Protein AF-T1B387-F1 (afdb_monomer_lite)

pLDDT: mean 88.74, std 12.82, range [48.44, 98.62]

Radius of gyration: 16.37 Å; chains: 1; bounding box: 46×34×40 Å

Structure (mmCIF, N/CA/C/O backbone):
data_AF-T1B387-F1
#
_entry.id   AF-T1B387-F1
#
loop_
_atom_site.group_PDB
_atom_site.id
_atom_site.type_symbol
_atom_site.label_atom_id
_atom_site.label_alt_id
_atom_site.label_comp_id
_atom_site.label_asym_id
_atom_site.label_entity_id
_atom_site.label_seq_id
_atom_site.pdbx_PDB_ins_code
_atom_site.Cartn_x
_atom_site.Cartn_y
_atom_site.Cartn_z
_atom_site.occupancy
_atom_site.B_iso_or_equiv
_atom_site.auth_seq_id
_atom_site.auth_comp_id
_atom_site.auth_asym_id
_atom_site.auth_atom_id
_atom_site.pdbx_PDB_model_num
ATOM 1 N N . GLY A 1 1 ? 28.664 -11.558 12.444 1.00 48.44 1 GLY A N 1
ATOM 2 C CA . GLY A 1 1 ? 28.528 -10.135 12.098 1.00 48.44 1 GLY A CA 1
ATOM 3 C C . GLY A 1 1 ? 29.118 -9.835 10.739 1.00 48.44 1 GLY A C 1
ATOM 4 O O . GLY A 1 1 ? 30.267 -9.458 10.699 1.00 48.44 1 GLY A O 1
ATOM 5 N N . ARG A 1 2 ? 28.360 -10.024 9.650 1.00 52.38 2 ARG A N 1
ATOM 6 C CA . ARG A 1 2 ? 28.729 -9.566 8.289 1.00 52.38 2 ARG A CA 1
ATOM 7 C C . ARG A 1 2 ? 27.511 -9.196 7.416 1.00 52.38 2 ARG A C 1
ATOM 9 O O . ARG A 1 2 ? 27.651 -9.011 6.221 1.00 52.38 2 ARG A O 1
ATOM 16 N N . VAL A 1 3 ? 26.309 -9.104 7.998 1.00 49.53 3 VAL A N 1
ATOM 17 C CA . VAL A 1 3 ? 25.078 -8.709 7.273 1.00 49.53 3 VAL A CA 1
ATOM 18 C C . VAL A 1 3 ? 24.776 -7.228 7.515 1.00 49.53 3 VAL A C 1
ATOM 20 O O . VAL A 1 3 ? 24.551 -6.489 6.568 1.00 49.53 3 VAL A O 1
ATOM 23 N N . HIS A 1 4 ? 24.911 -6.783 8.768 1.00 50.06 4 HIS A N 1
ATOM 24 C CA . HIS A 1 4 ? 24.872 -5.373 9.178 1.00 50.06 4 HIS A CA 1
ATOM 25 C C . HIS A 1 4 ? 25.841 -4.494 8.369 1.00 50.06 4 HIS A C 1
ATOM 27 O O . HIS A 1 4 ? 25.457 -3.443 7.878 1.00 50.06 4 HIS A O 1
ATOM 33 N N . GLU A 1 5 ? 27.096 -4.925 8.202 1.00 50.75 5 GLU A N 1
ATOM 34 C CA . GLU A 1 5 ? 28.117 -4.117 7.514 1.00 50.75 5 GLU A CA 1
ATOM 35 C C . GLU A 1 5 ? 27.870 -4.046 6.003 1.00 50.75 5 GLU A C 1
ATOM 37 O O . GLU A 1 5 ? 28.135 -3.021 5.386 1.00 50.75 5 GLU A O 1
ATOM 42 N N . VAL A 1 6 ? 27.299 -5.100 5.411 1.00 53.53 6 VAL A N 1
ATOM 43 C CA . VAL A 1 6 ? 26.891 -5.111 3.998 1.00 53.53 6 VAL A CA 1
ATOM 44 C C . VAL A 1 6 ? 25.668 -4.218 3.787 1.00 53.53 6 VAL A C 1
ATOM 46 O O . VAL A 1 6 ? 25.628 -3.473 2.811 1.00 53.53 6 VAL A O 1
ATOM 49 N N . ALA A 1 7 ? 24.712 -4.227 4.720 1.00 56.16 7 ALA A N 1
ATOM 50 C CA . ALA A 1 7 ? 23.563 -3.326 4.705 1.00 56.16 7 ALA A CA 1
ATOM 51 C C . ALA A 1 7 ? 23.998 -1.855 4.839 1.00 56.16 7 ALA A C 1
ATOM 53 O O . ALA A 1 7 ? 23.649 -1.053 3.976 1.00 56.16 7 ALA A O 1
ATOM 54 N N . GLN A 1 8 ? 24.859 -1.521 5.811 1.00 56.25 8 GLN A N 1
ATOM 55 C CA . GLN A 1 8 ? 25.437 -0.175 5.956 1.00 56.25 8 GLN A CA 1
ATOM 56 C C . GLN A 1 8 ? 26.284 0.246 4.744 1.00 56.25 8 GLN A C 1
ATOM 58 O O . GLN A 1 8 ? 26.296 1.421 4.374 1.00 56.25 8 GLN A O 1
ATOM 63 N N . TYR A 1 9 ? 26.992 -0.683 4.093 1.00 50.59 9 TYR A N 1
ATOM 64 C CA . TYR A 1 9 ? 27.777 -0.394 2.889 1.00 50.59 9 TYR A CA 1
ATOM 65 C C . TYR A 1 9 ? 26.885 -0.087 1.673 1.00 50.59 9 TYR A C 1
ATOM 67 O O . TYR A 1 9 ? 27.134 0.883 0.960 1.00 50.59 9 TYR A O 1
ATOM 75 N N . ILE A 1 10 ? 25.808 -0.853 1.469 1.00 53.72 10 ILE A N 1
ATOM 76 C CA . ILE A 1 10 ? 24.811 -0.612 0.410 1.00 53.72 10 ILE A CA 1
ATOM 77 C C . ILE A 1 10 ? 24.031 0.689 0.669 1.00 53.72 10 ILE A C 1
ATOM 79 O O . ILE A 1 10 ? 23.738 1.432 -0.269 1.00 53.72 10 ILE A O 1
ATOM 83 N N . GLU A 1 11 ? 23.735 0.988 1.934 1.00 54.12 11 GLU A N 1
ATOM 84 C CA . GLU A 1 11 ? 23.017 2.192 2.360 1.00 54.12 11 GLU A CA 1
ATOM 85 C C . GLU A 1 11 ? 23.886 3.460 2.249 1.00 54.12 11 GLU A C 1
ATOM 87 O O . GLU A 1 11 ? 23.405 4.505 1.812 1.00 54.12 11 GLU A O 1
ATOM 92 N N . SER A 1 12 ? 25.192 3.360 2.530 1.00 53.25 12 SER A N 1
ATOM 93 C CA . SER A 1 12 ? 26.163 4.454 2.339 1.00 53.25 12 SER A CA 1
ATOM 94 C C . SER A 1 12 ? 26.551 4.693 0.871 1.00 53.25 12 SER A C 1
ATOM 96 O O . SER A 1 12 ? 26.924 5.813 0.516 1.00 53.25 12 SER A O 1
ATOM 98 N N . HIS A 1 13 ? 26.409 3.694 -0.010 1.00 49.91 13 HIS A N 1
ATOM 99 C CA . HIS A 1 13 ? 26.783 3.779 -1.427 1.00 49.91 13 HIS A CA 1
ATOM 100 C C . HIS A 1 13 ? 25.572 3.645 -2.362 1.00 49.91 13 HIS A C 1
ATOM 102 O O . HIS A 1 13 ? 25.419 2.634 -3.030 1.00 49.91 13 HIS A O 1
ATOM 108 N N . LYS A 1 14 ? 24.726 4.684 -2.449 1.00 54.72 14 LYS A N 1
ATOM 109 C CA . LYS A 1 14 ? 23.904 5.073 -3.630 1.00 54.72 14 LYS A CA 1
ATOM 110 C C . LYS A 1 14 ? 23.426 3.962 -4.596 1.00 54.72 14 LYS A C 1
ATOM 112 O O . LYS A 1 14 ? 23.424 4.159 -5.815 1.00 54.72 14 LYS A O 1
ATOM 117 N N . HIS A 1 15 ? 22.948 2.822 -4.117 1.00 73.88 15 HIS A N 1
ATOM 118 C CA . HIS A 1 15 ? 22.529 1.741 -5.009 1.00 73.88 15 HIS A CA 1
ATOM 119 C C . HIS A 1 15 ? 21.108 1.265 -4.712 1.00 73.88 15 HIS A C 1
ATOM 121 O O . HIS A 1 15 ? 20.807 0.081 -4.826 1.00 73.88 15 HIS A O 1
ATOM 127 N N . ARG A 1 16 ? 20.192 2.212 -4.448 1.00 81.81 16 ARG A N 1
ATOM 128 C CA . ARG A 1 16 ? 18.733 1.983 -4.475 1.00 81.81 16 ARG A CA 1
ATOM 129 C C . ARG A 1 16 ? 18.311 1.168 -5.702 1.00 81.81 16 ARG A C 1
ATOM 131 O O . ARG A 1 16 ? 17.573 0.206 -5.565 1.00 81.81 16 ARG A O 1
ATOM 138 N N . LYS A 1 17 ? 18.889 1.474 -6.869 1.00 84.06 17 LYS A N 1
ATOM 139 C CA . LYS A 1 17 ? 18.693 0.707 -8.110 1.00 84.06 17 LYS A CA 1
ATOM 140 C C . LYS A 1 17 ? 19.099 -0.768 -7.990 1.00 84.06 17 LYS A C 1
ATOM 142 O O . LYS A 1 17 ? 18.436 -1.629 -8.552 1.00 84.06 17 LYS A O 1
ATOM 147 N N . THR A 1 18 ? 20.183 -1.074 -7.277 1.00 87.88 18 THR A N 1
ATOM 148 C CA . THR A 1 18 ? 20.616 -2.459 -7.030 1.00 87.88 18 THR A CA 1
ATOM 149 C C . THR A 1 18 ? 19.651 -3.168 -6.090 1.00 87.88 18 THR A C 1
ATOM 151 O O . THR A 1 18 ? 19.290 -4.308 -6.355 1.00 87.88 18 THR A O 1
ATOM 154 N N . LEU A 1 19 ? 19.191 -2.496 -5.032 1.00 87.88 19 LEU A N 1
ATOM 155 C CA . LEU A 1 1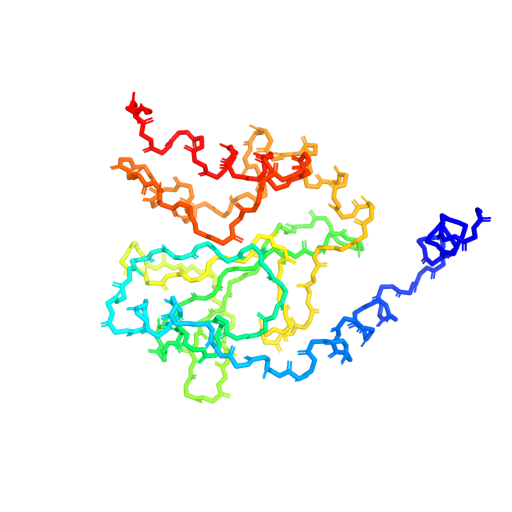9 ? 18.199 -3.049 -4.110 1.00 87.88 19 LEU A CA 1
ATOM 156 C C . LEU A 1 19 ? 16.868 -3.333 -4.817 1.00 87.88 19 LEU A C 1
ATOM 158 O O . LEU A 1 19 ? 16.335 -4.429 -4.698 1.00 87.88 19 LEU A O 1
ATOM 162 N N . GLU A 1 20 ? 16.378 -2.383 -5.613 1.00 89.25 20 GLU A N 1
ATOM 163 C CA . GLU A 1 20 ? 15.191 -2.553 -6.459 1.00 89.25 20 GLU A CA 1
ATOM 164 C C . GLU A 1 20 ? 15.358 -3.736 -7.417 1.00 89.25 20 GLU A C 1
ATOM 166 O O . GLU A 1 20 ? 14.472 -4.583 -7.488 1.00 89.25 20 GLU A O 1
ATOM 171 N N . LYS A 1 21 ? 16.517 -3.865 -8.075 1.00 91.19 21 LYS A N 1
ATOM 172 C CA . LYS A 1 21 ? 16.809 -4.995 -8.967 1.00 91.19 21 LYS A CA 1
ATOM 173 C C . LYS A 1 21 ? 16.815 -6.341 -8.234 1.00 91.19 21 LYS A C 1
ATOM 175 O O . LYS A 1 21 ? 16.261 -7.310 -8.743 1.00 91.19 21 LYS A O 1
ATOM 180 N N . ILE A 1 22 ? 17.411 -6.413 -7.042 1.00 92.06 22 ILE A N 1
ATOM 181 C CA . ILE A 1 22 ? 17.398 -7.633 -6.217 1.00 92.06 22 ILE A CA 1
ATOM 182 C C . ILE A 1 22 ? 15.960 -7.995 -5.833 1.00 92.06 22 ILE A C 1
ATOM 184 O O . ILE A 1 22 ? 15.573 -9.158 -5.918 1.00 92.06 22 ILE A O 1
ATOM 188 N N . MET A 1 23 ? 15.151 -7.007 -5.445 1.00 92.94 23 MET A N 1
ATOM 189 C CA . MET A 1 23 ? 13.744 -7.220 -5.102 1.00 92.94 23 MET A CA 1
ATOM 190 C C . MET A 1 23 ? 12.933 -7.694 -6.311 1.00 92.94 23 MET A C 1
ATOM 192 O O . MET A 1 23 ? 12.144 -8.628 -6.185 1.00 92.94 23 MET A O 1
ATOM 196 N N . GLU A 1 24 ? 13.160 -7.111 -7.488 1.00 92.06 24 GLU A N 1
ATOM 197 C CA . GLU A 1 24 ? 12.567 -7.586 -8.738 1.00 92.06 24 GLU A CA 1
ATOM 198 C C . GLU A 1 24 ? 12.955 -9.028 -9.036 1.00 92.06 24 GLU A C 1
ATOM 200 O O . GLU A 1 24 ? 12.095 -9.815 -9.404 1.00 92.06 24 GLU A O 1
ATOM 205 N N . GLU A 1 25 ? 14.226 -9.399 -8.882 1.00 92.25 25 GLU A N 1
ATOM 206 C CA . GLU A 1 25 ? 14.692 -10.768 -9.114 1.00 92.25 25 GLU A CA 1
ATOM 207 C C . GLU A 1 25 ? 14.069 -11.760 -8.125 1.00 92.25 25 GLU A C 1
ATOM 209 O O . GLU A 1 25 ? 13.584 -12.811 -8.546 1.00 92.25 25 GLU A O 1
ATOM 214 N N . LEU A 1 26 ? 14.015 -11.406 -6.838 1.00 91.12 26 LEU A N 1
ATOM 215 C CA . LEU A 1 26 ? 13.471 -12.251 -5.774 1.00 91.12 26 LEU A CA 1
ATOM 216 C C . LEU A 1 26 ? 11.971 -12.522 -5.947 1.00 91.12 26 LEU A C 1
ATOM 218 O O . LEU A 1 26 ? 11.506 -13.632 -5.696 1.00 91.12 26 LEU A O 1
ATOM 222 N N . PHE A 1 27 ? 11.216 -11.516 -6.384 1.00 89.25 27 PHE A N 1
ATOM 223 C CA . PHE A 1 27 ? 9.760 -11.584 -6.520 1.00 89.25 27 PHE A CA 1
ATOM 224 C C . PHE A 1 27 ? 9.286 -11.661 -7.979 1.00 89.25 27 PHE A C 1
ATOM 226 O O . PHE A 1 27 ? 8.085 -11.550 -8.242 1.00 89.25 27 PHE A O 1
ATOM 233 N N . ARG A 1 28 ? 10.205 -11.883 -8.931 1.00 86.50 28 ARG A N 1
ATOM 234 C CA . ARG A 1 28 ? 9.881 -12.169 -10.337 1.00 86.50 28 ARG A CA 1
ATOM 235 C C . ARG A 1 28 ? 8.987 -13.403 -10.468 1.00 86.50 28 ARG A C 1
ATOM 237 O O . ARG A 1 28 ? 8.032 -13.326 -11.241 1.00 86.50 28 ARG A O 1
ATOM 244 N N . PRO A 1 29 ? 9.245 -14.526 -9.766 1.00 84.12 29 PRO A N 1
ATOM 245 C CA . PRO A 1 29 ? 8.302 -15.630 -9.749 1.00 84.12 29 PRO A CA 1
ATOM 246 C C . PRO A 1 29 ? 7.033 -15.185 -9.024 1.00 84.12 29 PRO A C 1
ATOM 248 O O . PRO A 1 29 ? 7.050 -14.871 -7.831 1.00 84.12 29 PRO A O 1
ATOM 251 N N . VAL A 1 30 ? 5.914 -15.166 -9.743 1.00 73.88 30 VAL A N 1
ATOM 252 C CA . VAL A 1 30 ? 4.613 -14.949 -9.117 1.00 73.88 30 VAL A CA 1
ATOM 253 C C . VAL A 1 30 ? 4.268 -16.232 -8.373 1.00 73.88 30 VAL A C 1
ATOM 255 O O . VAL A 1 30 ? 3.980 -17.259 -8.983 1.00 73.88 30 VAL A O 1
ATOM 258 N N . ALA A 1 31 ? 4.354 -16.187 -7.043 1.00 76.25 31 ALA A N 1
ATOM 259 C CA . ALA A 1 31 ? 3.888 -17.282 -6.205 1.00 76.25 31 ALA A CA 1
ATOM 260 C C . ALA A 1 31 ? 2.409 -17.561 -6.502 1.00 76.25 31 ALA A C 1
ATOM 262 O O . ALA A 1 31 ? 1.631 -16.619 -6.689 1.00 76.25 31 ALA A O 1
ATOM 263 N N . SER A 1 32 ? 2.024 -18.840 -6.514 1.00 78.69 32 SER A N 1
ATOM 264 C CA . SER A 1 32 ? 0.623 -19.230 -6.671 1.00 78.69 32 SER A CA 1
ATOM 265 C C . SER A 1 32 ? -0.245 -18.458 -5.672 1.00 78.69 32 SER A C 1
ATOM 267 O O . SER A 1 32 ? 0.098 -18.424 -4.483 1.00 78.69 32 SER A O 1
ATOM 269 N N . PRO A 1 33 ? -1.343 -17.819 -6.119 1.00 81.00 33 PRO A N 1
ATOM 270 C CA . PRO A 1 33 ? -2.226 -17.104 -5.215 1.00 81.00 33 PRO A CA 1
ATOM 271 C C . PRO A 1 33 ? -2.689 -18.018 -4.077 1.00 81.00 33 PRO A C 1
ATOM 273 O O . PRO A 1 33 ? -3.136 -19.139 -4.306 1.00 81.00 33 PRO A O 1
ATOM 276 N N . ALA A 1 34 ? -2.568 -17.544 -2.837 1.00 87.19 34 ALA A N 1
ATOM 277 C CA . ALA A 1 34 ? -3.176 -18.217 -1.697 1.00 87.19 34 ALA A CA 1
ATOM 278 C C . ALA A 1 34 ? -4.710 -18.295 -1.865 1.00 87.19 34 ALA A C 1
ATOM 280 O O . ALA A 1 34 ? -5.287 -17.361 -2.429 1.00 87.19 34 ALA A O 1
ATOM 281 N N . PRO A 1 35 ? -5.393 -19.306 -1.289 1.00 91.44 35 PRO A N 1
ATOM 282 C CA . PRO A 1 35 ? -6.855 -19.435 -1.364 1.00 91.44 35 PRO A CA 1
ATOM 283 C C . PRO A 1 35 ? -7.627 -18.183 -0.921 1.00 91.44 35 PRO A C 1
ATOM 285 O O . PRO A 1 35 ? -8.710 -17.894 -1.420 1.00 91.44 35 PRO A O 1
ATOM 288 N N . LEU A 1 36 ? -7.052 -17.392 -0.008 1.00 92.06 36 LEU A N 1
ATOM 289 C CA . LEU A 1 36 ? -7.626 -16.113 0.405 1.00 92.06 36 LEU A CA 1
ATOM 290 C C . LEU A 1 36 ? -7.707 -15.100 -0.749 1.00 92.06 36 LEU A C 1
ATOM 292 O O . LEU A 1 36 ? -8.669 -14.341 -0.821 1.00 92.06 36 LEU A O 1
ATOM 296 N N . HIS A 1 37 ? -6.729 -15.080 -1.659 1.00 93.50 37 HIS A N 1
ATOM 297 C CA . HIS A 1 37 ? -6.792 -14.214 -2.835 1.00 93.50 37 HIS A CA 1
ATOM 298 C C . HIS A 1 37 ? -7.925 -14.627 -3.772 1.00 93.50 37 HIS A C 1
ATOM 300 O O . HIS A 1 37 ? -8.590 -13.757 -4.326 1.00 93.50 37 HIS A O 1
ATOM 306 N N . ASP A 1 38 ? -8.168 -15.929 -3.933 1.00 93.19 38 ASP A N 1
ATOM 307 C CA . ASP A 1 38 ? -9.285 -16.419 -4.741 1.00 93.19 38 ASP A CA 1
ATOM 308 C C . ASP A 1 38 ? -10.626 -16.022 -4.126 1.00 93.19 38 ASP A C 1
ATOM 310 O O . ASP A 1 38 ? -11.469 -15.453 -4.819 1.00 93.19 38 ASP A O 1
ATOM 314 N N . LEU A 1 39 ? -10.772 -16.205 -2.810 1.00 94.62 39 LEU A N 1
ATOM 315 C CA . LEU A 1 39 ? -11.969 -15.795 -2.080 1.00 94.62 39 LEU A CA 1
ATOM 316 C C . LEU A 1 39 ? -12.234 -14.286 -2.214 1.00 94.62 39 LEU A C 1
ATOM 318 O O . LEU A 1 39 ? -13.357 -13.876 -2.489 1.00 94.62 39 LEU A O 1
ATOM 322 N N . LEU A 1 40 ? -11.206 -13.445 -2.062 1.00 95.19 40 LEU A N 1
ATOM 323 C CA . LEU A 1 40 ? -11.332 -11.988 -2.210 1.00 95.19 40 LEU A CA 1
ATOM 324 C C . LEU A 1 40 ? -11.550 -11.545 -3.664 1.00 95.19 40 LEU A C 1
ATOM 326 O O . LEU A 1 40 ? -12.070 -10.454 -3.907 1.00 95.19 40 LEU A O 1
ATOM 330 N N . ALA A 1 41 ? -11.135 -12.350 -4.641 1.00 94.81 41 ALA A N 1
ATOM 331 C CA . ALA A 1 41 ? -11.418 -12.087 -6.044 1.00 94.81 41 ALA A CA 1
ATOM 332 C C . ALA A 1 41 ? -12.866 -12.439 -6.413 1.00 94.81 41 ALA A C 1
ATOM 334 O O . ALA A 1 41 ? -13.439 -11.769 -7.276 1.00 94.81 41 ALA A O 1
ATOM 335 N N . GLU A 1 42 ? -13.445 -13.459 -5.775 1.00 96.06 42 GLU A N 1
ATOM 336 C CA . GLU A 1 42 ? -14.854 -13.845 -5.911 1.00 96.06 42 GLU A CA 1
ATOM 337 C C . GLU A 1 42 ? -15.781 -12.877 -5.162 1.00 96.06 42 GLU A C 1
ATOM 339 O O . GLU A 1 42 ? -16.763 -12.398 -5.728 1.00 96.06 42 GLU A O 1
ATOM 344 N N . PHE A 1 43 ? -15.411 -12.506 -3.933 1.00 95.50 43 PHE A N 1
ATOM 345 C CA . PHE A 1 43 ? -16.149 -11.588 -3.065 1.00 95.50 43 PHE A CA 1
ATOM 346 C C . PHE A 1 43 ? -15.337 -10.304 -2.830 1.00 95.50 43 PHE A C 1
ATOM 348 O O . PHE A 1 43 ? -14.702 -10.140 -1.783 1.00 95.50 43 PHE A O 1
ATOM 355 N N . PRO A 1 44 ? -15.320 -9.380 -3.808 1.00 94.25 44 PRO A N 1
ATOM 356 C CA . PRO A 1 44 ? -14.504 -8.180 -3.735 1.00 94.25 44 PRO A CA 1
ATOM 357 C C . PRO A 1 44 ? -14.956 -7.257 -2.602 1.00 94.25 44 PRO A C 1
ATOM 359 O O . PRO A 1 44 ? -16.113 -6.847 -2.531 1.00 94.25 44 PRO A O 1
ATOM 362 N N . VAL A 1 45 ? -14.006 -6.860 -1.756 1.00 95.94 45 VAL A N 1
ATOM 363 C CA . VAL A 1 45 ? -14.202 -5.817 -0.740 1.00 95.94 45 VAL A CA 1
ATOM 364 C C . VAL A 1 45 ? -13.653 -4.467 -1.223 1.00 95.94 45 VAL A C 1
ATOM 366 O O . VAL A 1 45 ? -12.728 -4.449 -2.039 1.00 95.94 45 VAL A O 1
ATOM 369 N N . PRO A 1 46 ? -14.175 -3.326 -0.728 1.00 96.06 46 PRO A N 1
ATOM 370 C CA . PRO A 1 46 ? -13.759 -1.997 -1.192 1.00 96.06 46 PRO A CA 1
ATOM 371 C C . PRO A 1 46 ? -12.288 -1.647 -0.922 1.00 96.06 46 PRO A C 1
ATOM 373 O O . PRO A 1 46 ? -11.685 -0.896 -1.685 1.00 96.06 46 PRO A O 1
ATOM 376 N N . LEU A 1 47 ? -11.703 -2.182 0.152 1.00 98.12 47 LEU A N 1
ATOM 377 C CA . LEU A 1 47 ? -10.313 -1.943 0.533 1.00 98.12 47 LEU A CA 1
ATOM 378 C C . LEU A 1 47 ? -9.660 -3.256 0.962 1.00 98.12 47 LEU A C 1
ATOM 380 O O . LEU A 1 47 ? -10.098 -3.883 1.925 1.00 98.12 47 LEU A O 1
ATOM 384 N N . VAL A 1 48 ? -8.573 -3.619 0.286 1.00 98.00 48 VAL A N 1
ATOM 385 C CA . VAL A 1 48 ? -7.634 -4.653 0.727 1.00 98.00 48 VAL A CA 1
ATOM 386 C C . VAL A 1 48 ? -6.314 -3.973 1.060 1.00 98.00 48 VAL A C 1
ATOM 388 O O . VAL A 1 48 ? -5.800 -3.188 0.265 1.00 98.00 48 VAL A O 1
ATOM 391 N N . VAL A 1 49 ? -5.763 -4.263 2.237 1.00 97.69 49 VAL A N 1
ATOM 392 C CA . VAL A 1 49 ? -4.415 -3.835 2.622 1.00 97.69 49 VAL A CA 1
ATOM 393 C C . VAL A 1 49 ? -3.499 -5.046 2.528 1.00 97.69 49 VAL A C 1
ATOM 395 O O . VAL A 1 49 ? -3.610 -5.959 3.340 1.00 97.69 49 VAL A O 1
ATOM 398 N N . ASP A 1 50 ? -2.606 -5.052 1.543 1.00 96.12 50 ASP A N 1
ATOM 399 C CA . ASP A 1 50 ? -1.630 -6.123 1.343 1.00 96.12 50 ASP A CA 1
ATOM 400 C C . ASP A 1 50 ? -0.264 -5.694 1.888 1.00 96.12 50 ASP A C 1
ATOM 402 O O . ASP A 1 50 ? 0.391 -4.795 1.352 1.00 96.12 50 ASP A O 1
ATOM 406 N N . PHE A 1 51 ? 0.153 -6.330 2.982 1.00 94.25 51 PHE A N 1
ATOM 407 C CA . PHE A 1 51 ? 1.422 -6.070 3.661 1.00 94.25 51 PHE A CA 1
ATOM 408 C C . PHE A 1 51 ? 2.511 -7.056 3.212 1.00 94.25 51 PHE A C 1
ATOM 410 O O . PHE A 1 51 ? 3.190 -7.681 4.025 1.00 94.25 51 PHE A O 1
ATOM 417 N N . TRP A 1 52 ? 2.662 -7.216 1.899 1.00 92.00 52 TRP A N 1
ATOM 418 C CA . TRP A 1 52 ? 3.669 -8.079 1.289 1.00 92.00 52 TRP A CA 1
ATOM 419 C C . TRP A 1 52 ? 4.237 -7.456 0.009 1.00 92.00 52 TRP A C 1
ATOM 421 O O . TRP A 1 52 ? 3.690 -6.486 -0.516 1.00 92.00 52 TRP A O 1
ATOM 431 N N . TYR A 1 53 ? 5.345 -7.991 -0.511 1.00 92.25 53 TYR A N 1
ATOM 432 C CA . TYR A 1 53 ? 5.994 -7.473 -1.729 1.00 92.25 53 TYR A CA 1
ATOM 433 C C . TYR A 1 53 ? 5.577 -8.203 -3.011 1.00 92.25 53 TYR A C 1
ATOM 435 O O . TYR A 1 53 ? 5.704 -7.644 -4.099 1.00 92.25 53 TYR A O 1
ATOM 443 N N . SER A 1 54 ? 5.087 -9.444 -2.900 1.00 90.12 54 SER A N 1
ATOM 444 C CA . SER A 1 54 ? 4.713 -10.258 -4.064 1.00 90.12 54 SER A CA 1
ATOM 445 C C . SER A 1 54 ? 3.632 -9.583 -4.906 1.00 90.12 54 SER A C 1
ATOM 447 O O . SER A 1 54 ? 2.672 -9.023 -4.379 1.00 90.12 54 SER A O 1
ATOM 449 N N . ARG A 1 55 ? 3.744 -9.737 -6.226 1.00 91.75 55 ARG A N 1
ATOM 450 C CA . ARG A 1 55 ? 2.773 -9.244 -7.211 1.00 91.75 55 ARG A CA 1
ATOM 451 C C . ARG A 1 55 ? 1.443 -10.006 -7.208 1.00 91.75 55 ARG A C 1
ATOM 453 O O . ARG A 1 55 ? 0.479 -9.518 -7.789 1.00 91.75 55 ARG A O 1
ATOM 460 N N . SER A 1 56 ? 1.373 -11.156 -6.532 1.00 91.88 56 SER A N 1
ATOM 461 C CA . SER A 1 56 ? 0.211 -12.059 -6.538 1.00 91.88 56 SER A CA 1
ATOM 462 C C . SER A 1 56 ? -1.109 -11.365 -6.194 1.00 91.88 56 SER A C 1
ATOM 464 O O . SER A 1 56 ? -2.081 -11.536 -6.924 1.00 91.88 56 SER A O 1
ATOM 466 N N . ALA A 1 57 ? -1.159 -10.526 -5.154 1.00 93.81 57 ALA A N 1
ATOM 467 C CA . ALA A 1 57 ? -2.388 -9.807 -4.816 1.00 93.81 57 ALA A CA 1
ATOM 468 C C . ALA A 1 57 ? -2.777 -8.783 -5.895 1.00 93.81 57 ALA A C 1
ATOM 470 O O . ALA A 1 57 ? -3.946 -8.673 -6.249 1.00 93.81 57 ALA A O 1
ATOM 471 N N . SER A 1 58 ? -1.809 -8.054 -6.454 1.00 94.62 58 SER A N 1
ATOM 472 C CA . SER A 1 58 ? -2.063 -7.073 -7.516 1.00 94.62 58 SER A CA 1
ATOM 473 C C . SER A 1 58 ? -2.599 -7.730 -8.782 1.00 94.62 58 SER A C 1
ATOM 475 O O . SER A 1 58 ? -3.527 -7.211 -9.390 1.00 94.62 58 SER A O 1
ATOM 477 N N . GLU A 1 59 ? -2.037 -8.872 -9.161 1.00 93.50 59 GLU A N 1
ATOM 478 C CA . GLU A 1 59 ? -2.418 -9.604 -10.370 1.00 93.50 59 GLU A CA 1
ATOM 479 C C . GLU A 1 59 ? -3.721 -10.382 -10.190 1.00 93.50 59 GLU A C 1
ATOM 481 O O . GLU A 1 59 ? -4.514 -10.474 -11.123 1.00 93.50 59 GLU A O 1
ATOM 486 N N . ARG A 1 60 ? -3.973 -10.916 -8.990 1.00 94.62 60 ARG A N 1
ATOM 487 C CA . ARG A 1 60 ? -5.169 -11.719 -8.727 1.00 94.62 60 ARG A CA 1
ATOM 488 C C . ARG A 1 60 ? -6.389 -10.885 -8.366 1.00 94.62 60 ARG A C 1
ATOM 490 O O . ARG A 1 60 ? -7.504 -11.256 -8.737 1.00 94.62 60 ARG A O 1
ATOM 497 N N . LEU A 1 61 ? -6.191 -9.810 -7.601 1.00 96.00 61 LEU A N 1
ATOM 498 C CA . LEU A 1 61 ? -7.289 -9.039 -7.035 1.00 96.00 61 LEU A CA 1
ATOM 499 C C . LEU A 1 61 ? -7.703 -7.878 -7.920 1.00 96.00 61 LEU A C 1
ATOM 501 O O . LEU A 1 61 ? -8.891 -7.605 -7.933 1.00 96.00 61 LEU A O 1
ATOM 505 N N . LEU A 1 62 ? -6.808 -7.186 -8.629 1.00 97.12 62 LEU A N 1
ATOM 506 C CA . LEU A 1 62 ? -7.187 -5.981 -9.378 1.00 97.12 62 LEU A CA 1
ATOM 507 C C . LEU A 1 62 ? -7.770 -6.316 -10.752 1.00 97.12 62 LEU A C 1
ATOM 509 O O . LEU A 1 62 ? -7.176 -7.051 -11.535 1.00 97.12 62 LEU A O 1
ATOM 513 N N . ARG A 1 63 ? -8.914 -5.709 -11.064 1.00 97.06 63 ARG A N 1
ATOM 514 C CA . ARG A 1 63 ? -9.577 -5.729 -12.373 1.00 97.06 63 ARG A CA 1
ATOM 515 C C . ARG A 1 63 ? -9.426 -4.359 -13.050 1.00 97.06 63 ARG A C 1
ATOM 517 O O . ARG A 1 63 ? -9.198 -3.373 -12.345 1.00 97.06 63 ARG A O 1
ATOM 524 N N . PRO A 1 64 ? -9.565 -4.256 -14.383 1.00 97.75 64 PRO A N 1
ATOM 525 C CA . PRO A 1 64 ? -9.628 -2.963 -15.060 1.00 97.75 64 PRO A CA 1
ATOM 526 C C . PRO A 1 64 ? -10.649 -2.033 -14.389 1.00 97.75 64 PRO A C 1
ATOM 528 O O . PRO A 1 64 ? -11.789 -2.422 -14.139 1.00 97.75 64 PRO A O 1
ATOM 531 N N . GLY A 1 65 ? -10.227 -0.814 -14.049 1.00 97.44 65 GLY A N 1
ATOM 532 C CA . GLY A 1 65 ? -11.028 0.142 -13.281 1.00 97.44 65 GLY A CA 1
ATOM 533 C C . GLY A 1 65 ? -10.743 0.185 -11.778 1.00 97.44 65 GLY A C 1
ATOM 534 O O . GLY A 1 65 ? -11.020 1.217 -11.168 1.00 97.44 65 GLY A O 1
ATOM 535 N N . ASP A 1 66 ? -10.153 -0.862 -11.197 1.00 98.31 66 ASP A N 1
ATOM 536 C CA . ASP A 1 66 ? -9.708 -0.853 -9.801 1.00 98.31 66 ASP A CA 1
ATOM 537 C C . ASP A 1 66 ? -8.431 -0.022 -9.628 1.00 98.31 66 ASP A C 1
ATOM 539 O O . ASP A 1 66 ? -7.711 0.274 -10.586 1.00 98.31 66 ASP A O 1
ATOM 543 N N . PHE A 1 67 ? -8.115 0.330 -8.384 1.00 98.62 67 PHE A N 1
ATOM 544 C CA . PHE A 1 67 ? -6.970 1.170 -8.064 1.00 98.62 67 PHE A CA 1
ATOM 545 C C . PHE A 1 67 ? -5.985 0.461 -7.148 1.00 98.62 67 PHE A C 1
ATOM 547 O O . PHE A 1 67 ? -6.350 -0.278 -6.232 1.00 98.62 67 PHE A O 1
ATOM 554 N N . GLN A 1 68 ? -4.712 0.753 -7.358 1.00 98.31 68 GLN A N 1
ATOM 555 C CA . GLN A 1 68 ? -3.639 0.379 -6.463 1.00 98.31 68 GLN A CA 1
ATOM 556 C C . GLN A 1 68 ? -3.029 1.640 -5.866 1.00 98.31 68 GLN A C 1
ATOM 558 O O . GLN A 1 68 ? -2.667 2.552 -6.601 1.00 98.31 68 GLN A O 1
ATOM 563 N N . ILE A 1 69 ? -2.877 1.680 -4.545 1.00 98.25 69 ILE A N 1
ATOM 564 C CA . ILE A 1 69 ? -2.090 2.713 -3.868 1.00 98.25 69 ILE A CA 1
ATOM 565 C C . ILE A 1 69 ? -0.877 2.035 -3.250 1.00 98.25 69 ILE A C 1
ATOM 567 O O . ILE A 1 69 ? -1.018 1.014 -2.582 1.00 98.25 69 ILE A O 1
ATOM 571 N N . ARG A 1 70 ? 0.315 2.583 -3.453 1.00 97.00 70 ARG A N 1
ATOM 572 C CA . ARG A 1 70 ? 1.573 1.993 -2.987 1.00 97.00 70 ARG A CA 1
ATOM 573 C C . ARG A 1 70 ? 2.395 3.029 -2.259 1.00 97.00 70 ARG A C 1
ATOM 575 O O . ARG A 1 70 ? 2.462 4.168 -2.714 1.00 97.00 70 ARG A O 1
ATOM 582 N N . ALA A 1 71 ? 3.040 2.626 -1.172 1.00 95.69 71 ALA A N 1
ATOM 583 C CA . ALA A 1 71 ? 4.088 3.448 -0.588 1.00 95.69 71 ALA A CA 1
ATOM 584 C C . ALA A 1 71 ? 5.233 3.652 -1.592 1.00 95.69 71 ALA A C 1
ATOM 586 O O . ALA A 1 71 ? 5.519 2.776 -2.409 1.00 95.69 71 ALA A O 1
ATOM 587 N N . VAL A 1 72 ? 5.849 4.825 -1.523 1.00 93.00 72 VAL A N 1
ATOM 588 C CA . VAL A 1 72 ? 6.981 5.243 -2.354 1.00 93.00 72 VAL A CA 1
ATOM 589 C C . VAL A 1 72 ? 8.156 5.503 -1.429 1.00 93.00 72 VAL A C 1
ATOM 591 O O . VAL A 1 72 ? 7.992 6.171 -0.404 1.00 93.00 72 VAL A O 1
ATOM 594 N N . SER A 1 73 ? 9.332 4.976 -1.767 1.00 89.81 73 SER A N 1
ATOM 595 C CA . SER A 1 73 ? 10.544 5.327 -1.034 1.00 89.81 73 SER A CA 1
ATOM 596 C C . SER A 1 73 ? 10.874 6.794 -1.255 1.00 89.81 73 SER A C 1
ATOM 598 O O . SER A 1 73 ? 10.871 7.305 -2.374 1.00 89.81 73 SER A O 1
ATOM 600 N N . ARG A 1 74 ? 11.205 7.466 -0.158 1.00 86.75 74 ARG A N 1
ATOM 601 C CA . ARG A 1 74 ? 11.569 8.885 -0.140 1.00 86.75 74 ARG A CA 1
ATOM 602 C C . ARG A 1 74 ? 13.082 9.101 -0.123 1.00 86.75 74 ARG A C 1
ATOM 604 O O . ARG A 1 74 ? 13.575 10.225 0.006 1.00 86.75 74 ARG A O 1
ATOM 611 N N . THR A 1 75 ? 13.833 8.024 -0.357 1.00 72.25 75 THR A N 1
ATOM 612 C CA . THR A 1 75 ? 15.280 8.054 -0.553 1.00 72.25 75 THR A CA 1
ATOM 613 C C . THR A 1 75 ? 15.604 8.756 -1.881 1.00 72.25 75 THR A C 1
ATOM 615 O O . THR A 1 75 ? 15.668 8.133 -2.937 1.00 72.25 75 THR A O 1
ATOM 618 N N . GLY A 1 76 ? 15.800 10.079 -1.840 1.00 61.47 76 GLY A N 1
ATOM 619 C CA . GLY A 1 76 ? 16.189 10.912 -2.992 1.00 61.47 76 GLY A CA 1
ATOM 620 C C . GLY A 1 76 ? 15.178 11.994 -3.400 1.00 61.47 76 GLY A C 1
ATOM 621 O O . GLY A 1 76 ? 15.568 12.941 -4.077 1.00 61.47 76 GLY A O 1
ATOM 622 N N . SER A 1 77 ? 13.921 11.907 -2.955 1.00 64.31 77 SER A N 1
ATOM 623 C CA . SER A 1 77 ? 12.905 12.973 -3.037 1.00 64.31 77 SER A CA 1
ATOM 624 C C . SER A 1 77 ? 11.917 12.799 -1.883 1.00 64.31 77 SER A C 1
ATOM 626 O O . SER A 1 77 ? 11.379 11.716 -1.671 1.00 64.31 77 SER A O 1
ATOM 628 N N . ARG A 1 78 ? 11.678 13.875 -1.127 1.00 68.81 78 ARG A N 1
ATOM 629 C CA . ARG A 1 78 ? 10.829 13.880 0.079 1.00 68.81 78 ARG A CA 1
ATOM 630 C C . ARG A 1 78 ? 9.393 14.322 -0.200 1.00 68.81 78 ARG A C 1
ATOM 632 O O . ARG A 1 78 ? 8.648 14.652 0.723 1.00 68.81 78 ARG A O 1
ATOM 639 N N . ASP A 1 79 ? 8.984 14.342 -1.459 1.00 80.75 79 ASP A N 1
ATOM 640 C CA . ASP A 1 79 ? 7.788 15.094 -1.837 1.00 80.75 79 ASP A CA 1
ATOM 641 C C . ASP A 1 79 ? 6.506 14.263 -1.697 1.00 80.75 79 ASP A C 1
ATOM 643 O O . ASP A 1 79 ? 5.413 14.817 -1.590 1.00 80.75 79 ASP A O 1
ATOM 647 N N . ARG A 1 80 ? 6.607 12.924 -1.677 1.00 89.12 80 ARG A N 1
ATOM 648 C CA . ARG A 1 80 ? 5.438 12.028 -1.712 1.00 89.12 80 ARG A CA 1
ATOM 649 C C . ARG A 1 80 ? 5.635 10.779 -0.862 1.00 89.12 80 ARG A C 1
ATOM 651 O O . ARG A 1 80 ? 6.702 10.189 -0.866 1.00 89.12 80 ARG A O 1
ATOM 658 N N . TRP A 1 81 ? 4.584 10.362 -0.159 1.00 94.31 81 TRP A N 1
ATOM 659 C CA . TRP A 1 81 ? 4.554 9.104 0.605 1.00 94.31 81 TRP A CA 1
ATOM 660 C C . TRP A 1 81 ? 4.033 7.915 -0.201 1.00 94.31 81 TRP A C 1
ATOM 662 O O . TRP A 1 81 ? 4.312 6.766 0.129 1.00 94.31 81 TRP A O 1
ATOM 672 N N . PHE A 1 82 ? 3.240 8.188 -1.235 1.00 95.56 82 PHE A N 1
ATOM 673 C CA . PHE A 1 82 ? 2.568 7.168 -2.021 1.00 95.56 82 PHE A CA 1
ATOM 674 C C . PHE A 1 82 ? 2.353 7.615 -3.469 1.00 95.56 82 PHE A C 1
ATOM 676 O O . PHE A 1 82 ? 2.277 8.810 -3.785 1.00 95.56 82 PHE A O 1
ATOM 683 N N . ALA A 1 83 ? 2.197 6.618 -4.332 1.00 95.81 83 ALA A N 1
ATOM 684 C CA . ALA A 1 83 ? 1.697 6.743 -5.691 1.00 95.81 83 ALA A CA 1
ATOM 685 C C . ALA A 1 83 ? 0.407 5.931 -5.824 1.00 95.81 83 ALA A C 1
ATOM 687 O O . ALA A 1 83 ? 0.220 4.925 -5.132 1.00 95.81 83 ALA A O 1
ATOM 688 N N . SER A 1 84 ? -0.473 6.380 -6.710 1.00 97.69 84 SER A N 1
ATOM 689 C CA . SER A 1 84 ? -1.720 5.691 -7.008 1.00 97.69 84 SER A CA 1
ATOM 690 C C . SER A 1 84 ? -1.812 5.453 -8.502 1.00 97.69 84 SER A C 1
ATOM 692 O O . SER A 1 84 ? -1.491 6.339 -9.291 1.00 97.69 84 SER A O 1
ATOM 694 N N . ASP A 1 85 ? -2.279 4.270 -8.868 1.00 98.25 85 ASP A N 1
ATOM 695 C CA . ASP A 1 85 ? -2.347 3.810 -10.243 1.00 98.25 85 ASP A CA 1
ATOM 696 C C . ASP A 1 85 ? -3.703 3.121 -10.475 1.00 98.25 85 ASP A C 1
ATOM 698 O O . ASP A 1 85 ? -4.136 2.297 -9.663 1.00 98.25 85 ASP A O 1
ATOM 702 N N . ARG A 1 86 ? -4.389 3.447 -11.571 1.00 98.38 86 ARG A N 1
ATOM 703 C CA . ARG A 1 86 ? -5.598 2.755 -12.031 1.00 98.38 86 ARG A CA 1
ATOM 704 C C . ARG A 1 86 ? -5.189 1.556 -12.877 1.00 98.38 86 ARG A C 1
ATOM 706 O O . ARG A 1 86 ? -4.382 1.697 -13.790 1.00 98.38 86 ARG A O 1
ATOM 713 N N . LYS A 1 87 ? -5.756 0.384 -12.604 1.00 98.31 87 LYS A N 1
ATOM 714 C CA . LYS A 1 87 ? -5.576 -0.805 -13.437 1.00 98.31 87 LYS A CA 1
ATOM 715 C C . LYS A 1 87 ? -6.317 -0.616 -14.764 1.00 98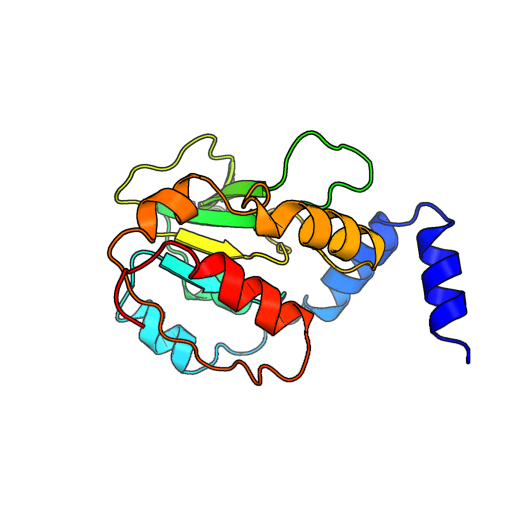.31 87 LYS A C 1
ATOM 717 O O . LYS A 1 87 ? -7.506 -0.291 -14.762 1.00 98.31 87 LYS A O 1
ATOM 722 N N . THR A 1 88 ? -5.632 -0.852 -15.874 1.00 97.88 88 THR A N 1
ATOM 723 C CA . THR A 1 88 ? -6.208 -0.919 -17.226 1.00 97.88 88 THR A CA 1
ATOM 724 C C . THR A 1 88 ? -6.042 -2.330 -17.784 1.00 97.88 88 THR A C 1
ATOM 726 O O . THR A 1 88 ? -5.356 -3.161 -17.176 1.00 97.88 88 THR A O 1
ATOM 729 N N . ASP A 1 89 ? -6.664 -2.609 -18.928 1.00 96.19 89 ASP A N 1
ATOM 730 C CA . ASP A 1 89 ? -6.454 -3.869 -19.650 1.00 96.19 89 ASP A CA 1
ATOM 731 C C . ASP A 1 89 ? -4.975 -4.056 -20.040 1.00 96.19 89 ASP A C 1
ATOM 733 O O . ASP A 1 89 ? -4.431 -5.150 -19.902 1.00 96.19 89 ASP A O 1
ATOM 737 N N . ASP A 1 90 ? -4.291 -2.963 -20.394 1.00 94.88 90 ASP A N 1
ATOM 738 C CA . ASP A 1 90 ? -2.896 -2.968 -20.856 1.00 94.88 90 ASP A CA 1
ATOM 739 C C . ASP A 1 90 ? -1.853 -2.788 -19.738 1.00 94.88 90 ASP A C 1
ATOM 741 O O . ASP A 1 90 ? -0.647 -2.782 -19.991 1.00 94.88 90 ASP A O 1
ATOM 745 N N . GLY A 1 91 ? -2.276 -2.626 -18.479 1.00 95.75 91 GLY A N 1
ATOM 746 C CA . GLY A 1 91 ? -1.347 -2.405 -17.374 1.00 95.75 91 GLY A CA 1
ATOM 747 C C . GLY A 1 91 ? -1.901 -1.494 -16.292 1.00 95.75 91 GLY A C 1
ATOM 748 O O . GLY A 1 91 ? -2.825 -1.880 -15.574 1.00 95.75 91 GLY A O 1
ATOM 749 N N . TYR A 1 92 ? -1.254 -0.345 -16.105 1.00 97.94 92 TYR A N 1
ATOM 750 C CA . TYR A 1 92 ? -1.628 0.654 -15.112 1.00 97.94 92 TYR A CA 1
ATOM 751 C C . TYR A 1 92 ? -1.375 2.066 -15.635 1.00 97.94 92 TYR A C 1
ATOM 753 O O . TYR A 1 92 ? -0.358 2.316 -16.280 1.00 97.94 92 TYR A O 1
ATOM 761 N N . GLU A 1 93 ? -2.249 2.991 -15.261 1.00 97.75 93 GLU A N 1
ATOM 762 C CA . GLU A 1 93 ? -2.113 4.420 -15.533 1.00 97.75 93 GLU A CA 1
ATOM 763 C C . GLU A 1 93 ? -2.037 5.204 -14.218 1.00 97.75 93 GLU A C 1
ATOM 765 O O . GLU A 1 93 ? -2.801 4.900 -13.296 1.00 97.75 93 GLU A O 1
ATOM 770 N N . PRO A 1 94 ? -1.168 6.224 -14.099 1.00 97.56 94 PRO A N 1
ATOM 771 C CA . PRO A 1 94 ? -1.134 7.073 -12.915 1.00 97.56 94 PRO A CA 1
ATOM 772 C C . PRO A 1 94 ? -2.503 7.701 -12.624 1.00 97.56 94 PRO A C 1
ATOM 774 O O . PRO A 1 94 ? -3.170 8.215 -13.519 1.00 97.56 94 PRO A O 1
ATOM 777 N N . ALA A 1 95 ? -2.905 7.698 -11.356 1.00 96.62 95 ALA A N 1
ATOM 778 C CA . ALA A 1 95 ? -4.153 8.292 -10.894 1.00 96.62 95 ALA A CA 1
ATOM 779 C C . ALA A 1 95 ? -3.872 9.353 -9.822 1.00 96.62 95 ALA A C 1
ATOM 781 O O . ALA A 1 95 ? -3.393 9.046 -8.732 1.00 96.62 95 ALA A O 1
ATOM 782 N N . GLU A 1 96 ? -4.197 10.615 -10.101 1.00 92.38 96 GLU A N 1
ATOM 783 C CA . GLU A 1 96 ? -4.017 11.699 -9.122 1.00 92.38 96 GLU A CA 1
ATOM 784 C C . GLU A 1 96 ? -5.071 11.671 -8.010 1.00 92.38 96 GLU A C 1
ATOM 786 O O . GLU A 1 96 ? -4.810 12.075 -6.876 1.00 92.38 96 GLU A O 1
ATOM 791 N N . SER A 1 97 ? -6.266 11.162 -8.315 1.00 92.75 97 SER A N 1
ATOM 792 C CA . SER A 1 97 ? -7.366 11.045 -7.362 1.00 92.75 97 SER A CA 1
ATOM 793 C C . SER A 1 97 ? -8.177 9.772 -7.591 1.00 92.75 97 SER A C 1
ATOM 795 O O . SER A 1 97 ? -8.169 9.190 -8.675 1.00 92.75 97 SER A O 1
ATOM 797 N N . LEU A 1 98 ? -8.852 9.322 -6.533 1.00 97.62 98 LEU A N 1
ATOM 798 C CA . LEU A 1 98 ? -9.700 8.134 -6.537 1.00 97.62 98 LEU A CA 1
ATOM 799 C C . LEU A 1 98 ? -11.113 8.525 -6.088 1.00 97.62 98 LEU A C 1
ATOM 801 O O . LEU A 1 98 ? -11.239 9.252 -5.092 1.00 97.62 98 LEU A O 1
ATOM 805 N N . PRO A 1 99 ? -12.174 8.024 -6.746 1.00 97.06 99 PRO A N 1
ATOM 806 C CA . PRO A 1 99 ? -13.539 8.261 -6.293 1.00 97.06 99 PRO A CA 1
ATOM 807 C C . PRO A 1 99 ? -13.788 7.607 -4.919 1.00 97.06 99 PRO A C 1
ATOM 809 O O . PRO A 1 99 ? -13.147 6.607 -4.586 1.00 97.06 99 PRO A O 1
ATOM 812 N N . PRO A 1 100 ? -14.735 8.107 -4.102 1.00 95.50 100 PRO A N 1
ATOM 813 C CA . PRO A 1 100 ? -15.067 7.493 -2.809 1.00 95.50 100 PRO A CA 1
ATOM 814 C C . PRO A 1 100 ? -15.511 6.024 -2.900 1.00 95.50 100 PRO A C 1
ATOM 816 O O . PRO A 1 100 ? -15.311 5.263 -1.956 1.00 95.50 100 PRO A O 1
ATOM 819 N N . SER A 1 101 ? -16.090 5.634 -4.040 1.00 95.56 101 SER A N 1
ATOM 820 C CA . SER A 1 101 ? -16.532 4.273 -4.362 1.00 95.56 101 SER A CA 1
ATOM 821 C C . SER A 1 101 ? -15.436 3.380 -4.953 1.00 95.56 101 SER A C 1
ATOM 823 O O . SER A 1 101 ? -15.727 2.242 -5.316 1.00 95.56 101 SER A O 1
ATOM 825 N N . ALA A 1 102 ? -14.200 3.875 -5.085 1.00 97.75 102 ALA A N 1
ATOM 826 C CA . ALA A 1 102 ? -13.102 3.102 -5.654 1.00 97.75 102 ALA A CA 1
ATOM 827 C C . ALA A 1 102 ? -12.880 1.796 -4.888 1.00 97.75 102 ALA A C 1
ATOM 829 O O . ALA A 1 102 ? -12.914 1.770 -3.656 1.00 97.75 102 ALA A O 1
ATOM 830 N N . ARG A 1 103 ? -12.570 0.732 -5.628 1.00 98.12 103 ARG A N 1
ATOM 831 C CA . ARG A 1 103 ? -11.980 -0.465 -5.045 1.00 98.12 103 ARG A CA 1
ATOM 832 C C . ARG A 1 103 ? -10.467 -0.325 -5.041 1.00 98.12 103 ARG A C 1
ATOM 834 O O . ARG A 1 103 ? -9.871 -0.027 -6.076 1.00 98.12 103 ARG A O 1
ATOM 841 N N . VAL A 1 104 ? -9.862 -0.509 -3.873 1.00 98.62 104 VAL A N 1
ATOM 842 C CA . VAL A 1 104 ? -8.456 -0.180 -3.642 1.00 98.62 104 VAL A CA 1
ATOM 843 C C . VAL A 1 104 ? -7.687 -1.363 -3.074 1.00 98.62 104 VAL A C 1
ATOM 845 O O . VAL A 1 104 ? -8.039 -1.901 -2.024 1.00 98.62 104 VAL A O 1
ATOM 848 N N . LEU A 1 105 ? -6.576 -1.703 -3.728 1.00 98.50 105 LEU A N 1
ATOM 849 C CA . LEU A 1 105 ? -5.483 -2.460 -3.127 1.00 98.50 105 LEU A CA 1
ATOM 850 C C . LEU A 1 105 ? -4.439 -1.474 -2.595 1.00 98.50 105 LEU A C 1
ATOM 852 O O . LEU A 1 105 ? -3.703 -0.856 -3.365 1.00 98.50 105 LEU A O 1
ATOM 856 N N . TYR A 1 106 ? -4.371 -1.317 -1.277 1.00 98.50 106 TYR A N 1
ATOM 857 C CA . TYR A 1 106 ? -3.338 -0.522 -0.627 1.00 98.50 106 TYR A CA 1
ATOM 858 C C . TYR A 1 106 ? -2.146 -1.410 -0.264 1.00 98.50 106 TYR A C 1
ATOM 860 O O . TYR A 1 106 ? -2.310 -2.427 0.404 1.00 98.50 106 TYR A O 1
ATOM 868 N N . ARG A 1 107 ? -0.943 -1.013 -0.685 1.00 97.81 107 ARG A N 1
ATOM 869 C CA . ARG A 1 107 ? 0.318 -1.721 -0.449 1.00 97.81 107 ARG A CA 1
ATOM 870 C C . ARG A 1 107 ? 1.273 -0.839 0.363 1.00 97.81 107 ARG A C 1
ATOM 872 O O . ARG A 1 107 ? 2.016 -0.043 -0.222 1.00 97.81 107 ARG A O 1
ATOM 879 N N . PRO A 1 108 ? 1.264 -0.942 1.706 1.00 96.88 108 PRO A N 1
ATOM 880 C CA . PRO A 1 108 ? 2.034 -0.053 2.582 1.00 96.88 108 PRO A CA 1
ATOM 881 C C . PRO A 1 108 ? 3.553 -0.214 2.465 1.00 96.88 108 PRO A C 1
ATOM 883 O O . PRO A 1 108 ? 4.286 0.662 2.908 1.00 96.88 108 PRO A O 1
ATOM 886 N N . LEU A 1 109 ? 4.021 -1.320 1.879 1.00 95.69 109 LEU A N 1
ATOM 887 C CA . LEU A 1 109 ? 5.440 -1.583 1.622 1.00 95.69 109 LEU A CA 1
ATOM 888 C C . LEU A 1 109 ? 5.853 -1.296 0.172 1.00 95.69 109 LEU A C 1
ATOM 890 O O . LEU A 1 109 ? 6.964 -1.620 -0.237 1.00 95.69 109 LEU A O 1
ATOM 894 N N . GLY A 1 110 ? 4.959 -0.705 -0.618 1.00 95.62 110 GLY A N 1
ATOM 895 C CA . GLY A 1 110 ? 5.180 -0.471 -2.037 1.00 95.62 110 GLY A CA 1
ATOM 896 C C . GLY A 1 110 ? 4.866 -1.693 -2.903 1.00 95.62 110 GLY A C 1
ATOM 897 O O . GLY A 1 110 ? 4.182 -2.631 -2.482 1.00 95.62 110 GLY A O 1
ATOM 898 N N . SER A 1 111 ? 5.294 -1.661 -4.165 1.00 95.06 111 SER A N 1
ATOM 899 C CA . SER A 1 111 ? 5.167 -2.803 -5.078 1.00 95.06 111 SER A CA 1
ATOM 900 C C . SER A 1 111 ? 6.027 -2.656 -6.331 1.00 95.06 111 SER A C 1
ATOM 902 O O . SER A 1 111 ? 6.500 -1.570 -6.655 1.00 95.06 111 SER A O 1
ATOM 904 N N . MET A 1 112 ? 6.203 -3.776 -7.035 1.00 93.25 112 MET A N 1
ATOM 905 C CA . MET A 1 112 ? 6.892 -3.873 -8.329 1.00 93.25 112 MET A CA 1
ATOM 906 C C . MET A 1 112 ? 6.025 -3.503 -9.536 1.00 93.25 112 MET A C 1
ATOM 908 O O . MET A 1 112 ? 6.485 -3.576 -10.670 1.00 93.25 112 MET A O 1
ATOM 912 N N . LEU A 1 113 ? 4.766 -3.127 -9.314 1.00 93.88 113 LEU A N 1
ATOM 913 C CA . LEU A 1 113 ? 3.801 -2.811 -10.360 1.00 93.88 113 LEU A CA 1
ATOM 914 C C . LEU A 1 113 ? 3.195 -1.423 -10.150 1.00 93.88 113 LEU A C 1
ATOM 916 O O . LEU A 1 113 ? 2.743 -1.155 -9.039 1.00 93.88 113 LEU A O 1
ATOM 920 N N . PRO A 1 114 ? 3.092 -0.575 -11.190 1.00 93.50 114 PRO A N 1
ATOM 921 C CA . PRO A 1 114 ? 3.665 -0.749 -12.534 1.00 93.50 114 PRO A CA 1
ATOM 922 C C . PRO A 1 114 ? 5.187 -0.594 -12.605 1.00 93.50 114 PRO A C 1
ATOM 924 O O . PRO A 1 114 ? 5.804 -1.029 -13.571 1.00 93.50 114 PRO A O 1
ATOM 927 N N . LYS A 1 115 ? 5.787 0.031 -11.592 1.00 90.88 115 LYS A N 1
ATOM 928 C CA . LYS A 1 115 ? 7.229 0.231 -11.459 1.00 90.88 115 LYS A CA 1
ATOM 929 C C . LYS A 1 115 ? 7.648 -0.164 -10.053 1.00 90.88 115 LYS A C 1
ATOM 931 O O . LYS A 1 115 ? 6.939 0.169 -9.102 1.00 90.88 115 LYS A O 1
ATOM 936 N N . THR A 1 116 ? 8.819 -0.782 -9.937 1.00 91.69 116 THR A N 1
ATOM 937 C CA . THR A 1 116 ? 9.452 -1.093 -8.657 1.00 91.69 116 THR A CA 1
ATOM 938 C C . THR A 1 116 ? 9.717 0.145 -7.838 1.00 91.69 116 THR A C 1
ATOM 940 O O . THR A 1 116 ? 10.522 1.003 -8.191 1.00 91.69 116 THR A O 1
ATOM 943 N N . ASP A 1 117 ? 8.985 0.201 -6.734 1.00 91.44 117 ASP A N 1
ATOM 944 C CA . ASP A 1 117 ? 9.179 1.138 -5.653 1.00 91.44 117 ASP A CA 1
ATOM 945 C C . ASP A 1 117 ? 8.681 0.474 -4.371 1.00 91.44 117 ASP A C 1
ATOM 947 O O . ASP A 1 117 ? 7.497 0.149 -4.245 1.00 91.44 117 ASP A O 1
ATOM 951 N N . VAL A 1 118 ? 9.614 0.159 -3.477 1.00 93.06 118 VAL A N 1
ATOM 952 C CA . VAL A 1 118 ? 9.365 -0.647 -2.279 1.00 93.06 118 VAL A CA 1
ATOM 953 C C . VAL A 1 118 ? 10.025 -0.036 -1.048 1.00 93.06 118 VAL A C 1
ATOM 955 O O . VAL A 1 118 ? 11.077 0.591 -1.134 1.00 93.06 118 VAL A O 1
ATOM 958 N N . ILE A 1 119 ? 9.409 -0.228 0.107 1.00 93.88 119 ILE A N 1
ATOM 959 C CA . ILE A 1 119 ? 9.950 0.144 1.414 1.00 93.88 119 ILE A CA 1
ATOM 960 C C . ILE A 1 119 ? 10.697 -1.069 1.930 1.00 93.88 119 ILE A C 1
ATOM 962 O O . ILE A 1 119 ? 10.060 -2.075 2.217 1.00 93.88 119 ILE A O 1
ATOM 966 N N . VAL A 1 120 ? 12.024 -1.017 1.991 1.00 91.44 120 VAL A N 1
ATOM 967 C CA . VAL A 1 120 ? 12.810 -2.218 2.319 1.00 91.44 120 VAL A CA 1
ATOM 968 C C . VAL A 1 120 ? 14.105 -1.921 3.074 1.00 91.44 120 VAL A C 1
ATOM 970 O O . VAL A 1 120 ? 14.580 -2.796 3.793 1.00 91.44 120 VAL A O 1
ATOM 973 N N . SER A 1 121 ? 14.671 -0.716 2.953 1.00 88.44 121 SER A N 1
ATOM 974 C CA . SER A 1 121 ? 15.856 -0.336 3.731 1.00 88.44 121 SER A CA 1
ATOM 975 C C . SER A 1 121 ? 15.493 0.177 5.125 1.00 88.44 121 SER A C 1
ATOM 977 O O . SER A 1 121 ? 14.373 0.634 5.365 1.00 88.44 121 SER A O 1
ATOM 979 N N . ASP A 1 122 ? 16.470 0.166 6.033 1.00 86.75 122 ASP A N 1
ATOM 980 C CA . ASP A 1 122 ? 16.321 0.749 7.367 1.00 86.75 122 ASP A CA 1
ATOM 981 C C . ASP A 1 122 ? 15.988 2.245 7.277 1.00 86.75 122 ASP A C 1
ATOM 983 O O . ASP A 1 122 ? 15.056 2.696 7.944 1.00 86.75 122 ASP A O 1
ATOM 987 N N . ALA A 1 123 ? 16.649 2.999 6.389 1.00 86.38 123 ALA A N 1
ATOM 988 C CA . ALA A 1 123 ? 16.287 4.387 6.101 1.00 86.38 123 ALA A CA 1
ATOM 989 C C . ALA A 1 123 ? 14.811 4.569 5.689 1.00 86.38 123 ALA A C 1
ATOM 991 O O . ALA A 1 123 ? 14.154 5.480 6.200 1.00 86.38 123 ALA A O 1
ATOM 992 N N . ASP A 1 124 ? 14.268 3.701 4.820 1.00 90.69 124 ASP A N 1
ATOM 993 C CA . ASP A 1 124 ? 12.858 3.775 4.411 1.00 90.69 124 ASP A CA 1
ATOM 994 C C . ASP A 1 124 ? 11.930 3.589 5.626 1.00 90.69 124 ASP A C 1
ATOM 996 O O . ASP A 1 124 ? 10.972 4.344 5.827 1.00 90.69 124 ASP A O 1
ATOM 1000 N N . PHE A 1 125 ? 12.218 2.582 6.458 1.00 91.38 125 PHE A N 1
ATOM 1001 C CA . PHE A 1 125 ? 11.413 2.291 7.641 1.00 91.38 125 PHE A CA 1
ATOM 1002 C C . PHE A 1 125 ? 11.534 3.372 8.713 1.00 91.38 125 PHE A C 1
ATOM 1004 O O . PHE A 1 125 ? 10.518 3.726 9.306 1.00 91.38 125 PHE A O 1
ATOM 1011 N N . VAL A 1 126 ? 12.722 3.930 8.955 1.00 90.56 126 VAL A N 1
ATOM 1012 C CA . VAL A 1 126 ? 12.913 5.032 9.913 1.00 90.56 126 VAL A CA 1
ATOM 1013 C C . VAL A 1 126 ? 12.076 6.246 9.515 1.00 90.56 126 VAL A C 1
ATOM 1015 O O . VAL A 1 126 ? 11.381 6.813 10.362 1.00 90.56 126 VAL A O 1
ATOM 1018 N N . GLU A 1 127 ? 12.085 6.621 8.233 1.00 89.44 127 GLU A N 1
ATOM 1019 C CA . GLU A 1 127 ? 11.315 7.767 7.744 1.00 89.44 127 GLU A CA 1
ATOM 1020 C C . GLU A 1 127 ? 9.804 7.540 7.895 1.00 89.44 127 GLU A C 1
ATOM 1022 O O . GLU A 1 127 ? 9.100 8.395 8.434 1.00 89.44 127 GLU A O 1
ATOM 1027 N N . ILE A 1 128 ? 9.300 6.364 7.506 1.00 92.88 128 ILE A N 1
ATOM 1028 C CA . ILE A 1 128 ? 7.874 6.049 7.661 1.00 92.88 128 ILE A CA 1
ATOM 1029 C C . ILE A 1 128 ? 7.475 5.971 9.133 1.00 92.88 128 ILE A C 1
ATOM 1031 O O . ILE A 1 128 ? 6.466 6.556 9.520 1.00 92.88 128 ILE A O 1
ATOM 1035 N N . LEU A 1 129 ? 8.229 5.248 9.962 1.00 92.50 129 LEU A N 1
ATOM 1036 C CA . LEU A 1 129 ? 7.851 5.002 11.353 1.00 92.50 129 LEU A CA 1
ATOM 1037 C C . LEU A 1 129 ? 7.871 6.278 12.203 1.00 92.50 129 LEU A C 1
ATOM 1039 O O . LEU A 1 129 ? 7.106 6.367 13.158 1.00 92.50 129 LEU A O 1
ATOM 1043 N N . THR A 1 130 ? 8.670 7.279 11.828 1.00 92.25 130 THR A N 1
ATOM 1044 C CA . THR A 1 130 ? 8.679 8.593 12.495 1.00 92.25 130 THR A CA 1
ATOM 1045 C C . THR A 1 130 ? 7.395 9.390 12.224 1.00 92.25 130 THR A C 1
ATOM 1047 O O . THR A 1 130 ? 6.928 10.139 13.077 1.00 92.25 130 THR A O 1
ATOM 1050 N N . GLU A 1 131 ? 6.785 9.206 11.053 1.00 94.94 131 GLU A N 1
ATOM 1051 C CA . GLU A 1 131 ? 5.662 10.019 10.561 1.00 94.94 131 GLU A CA 1
ATOM 1052 C C . GLU A 1 131 ? 4.308 9.289 10.639 1.00 94.94 131 GLU A C 1
ATOM 1054 O O . GLU A 1 131 ? 3.234 9.900 10.622 1.00 94.94 131 GLU A O 1
ATOM 1059 N N . ILE A 1 132 ? 4.323 7.957 10.750 1.00 94.69 132 ILE A N 1
ATOM 1060 C CA . ILE A 1 132 ? 3.111 7.129 10.723 1.00 94.69 132 ILE A CA 1
ATOM 1061 C C . ILE A 1 132 ? 2.185 7.377 11.920 1.00 94.69 132 ILE A C 1
ATOM 1063 O O . ILE A 1 132 ? 0.966 7.226 11.795 1.00 94.69 132 ILE A O 1
ATOM 1067 N N . ASP A 1 133 ? 2.716 7.834 13.056 1.00 94.31 133 ASP A N 1
ATOM 1068 C CA . ASP A 1 133 ? 1.914 8.144 14.243 1.00 94.31 133 ASP A CA 1
ATOM 1069 C C . ASP A 1 133 ? 0.946 9.313 14.023 1.00 94.31 133 ASP A C 1
ATOM 1071 O O . ASP A 1 133 ? -0.198 9.264 14.507 1.00 94.31 133 ASP A O 1
ATOM 1075 N N . ILE A 1 134 ? 1.364 10.313 13.236 1.00 94.25 134 ILE A N 1
ATOM 1076 C CA . ILE A 1 134 ? 0.515 11.429 12.788 1.00 94.25 134 ILE A CA 1
ATOM 1077 C C . ILE A 1 134 ? -0.199 11.143 11.459 1.00 94.25 134 ILE A C 1
ATOM 1079 O O . ILE A 1 134 ? -0.978 11.968 10.991 1.00 94.25 134 ILE A O 1
ATOM 1083 N N . GLN A 1 135 ? -0.036 9.925 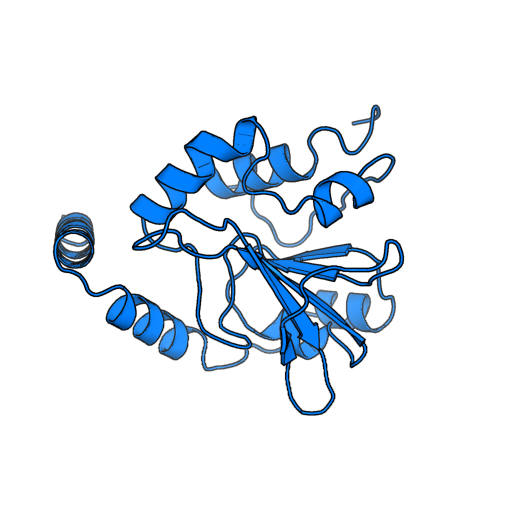10.928 1.00 95.25 135 GLN A N 1
ATOM 1084 C CA . GLN A 1 135 ? -0.737 9.364 9.769 1.00 95.25 135 GLN A CA 1
ATOM 1085 C C . GLN A 1 135 ? -0.287 9.899 8.399 1.00 95.25 135 GLN A C 1
ATOM 1087 O O . GLN A 1 135 ? -0.891 9.507 7.400 1.00 95.25 135 GLN A O 1
ATOM 1092 N N . SER A 1 136 ? 0.770 10.716 8.309 1.00 94.62 136 SER A N 1
ATOM 1093 C CA . SER A 1 136 ? 1.253 11.302 7.041 1.00 94.62 136 SER A CA 1
ATOM 1094 C C . SER A 1 136 ? 1.501 10.265 5.928 1.00 94.62 136 SER A C 1
ATOM 1096 O O . SER A 1 136 ? 1.066 10.502 4.799 1.00 94.62 136 SER A O 1
ATOM 1098 N N . PRO A 1 137 ? 2.116 9.094 6.207 1.00 95.56 137 PRO A N 1
ATOM 1099 C CA . PRO A 1 137 ? 2.377 8.080 5.186 1.00 95.56 137 PRO A CA 1
ATOM 1100 C C . PRO A 1 137 ? 1.138 7.299 4.731 1.00 95.56 137 PRO A C 1
ATOM 1102 O O . PRO A 1 137 ? 1.191 6.600 3.722 1.00 95.56 137 PRO A O 1
ATOM 1105 N N . ILE A 1 138 ? 0.016 7.380 5.458 1.00 97.12 138 ILE A N 1
ATOM 1106 C CA . ILE A 1 138 ? -1.207 6.650 5.108 1.00 97.12 138 ILE A CA 1
ATOM 1107 C C . ILE A 1 138 ? -2.008 7.485 4.101 1.00 97.12 138 ILE A C 1
ATOM 1109 O O . ILE A 1 138 ? -2.374 8.617 4.423 1.00 97.12 138 ILE A O 1
ATOM 1113 N N . PRO A 1 139 ? -2.361 6.951 2.917 1.00 97.00 139 PRO A N 1
ATOM 1114 C CA . PRO A 1 139 ? -3.050 7.722 1.888 1.00 97.00 139 PRO A CA 1
ATOM 1115 C C . PRO A 1 139 ? -4.358 8.354 2.395 1.00 97.00 139 PRO A C 1
ATOM 1117 O O . PRO A 1 139 ? -5.167 7.651 3.008 1.00 97.00 139 PRO A O 1
ATOM 1120 N N . PRO A 1 140 ? -4.649 9.636 2.091 1.00 96.62 140 PRO A N 1
ATOM 1121 C CA . PRO A 1 140 ? -5.875 10.302 2.537 1.00 96.62 140 PRO A CA 1
ATOM 1122 C C . PRO A 1 140 ? -7.161 9.575 2.128 1.00 96.62 140 PRO A C 1
ATOM 1124 O O . PRO A 1 140 ? -8.157 9.609 2.849 1.00 96.62 140 PRO A O 1
ATOM 1127 N N . TRP A 1 141 ? -7.156 8.889 0.980 1.00 97.56 141 TRP A N 1
ATOM 1128 C CA . TRP A 1 141 ? -8.274 8.034 0.578 1.00 97.56 141 TRP A CA 1
ATOM 1129 C C . TRP A 1 141 ? -8.495 6.894 1.580 1.00 97.56 141 TRP A C 1
ATOM 1131 O O . TRP A 1 141 ? -9.612 6.732 2.060 1.00 97.56 141 TRP A O 1
ATOM 1141 N N . VAL A 1 142 ? -7.434 6.180 1.979 1.00 97.69 142 VAL A N 1
ATOM 1142 C CA . VAL A 1 142 ? -7.501 5.094 2.974 1.00 97.69 142 VAL A CA 1
ATOM 1143 C C . VAL A 1 142 ? -7.959 5.635 4.325 1.00 97.69 142 VAL A C 1
ATOM 1145 O O . VAL A 1 142 ? -8.835 5.038 4.947 1.00 97.69 142 VAL A O 1
ATOM 1148 N N . GLN A 1 143 ? -7.430 6.788 4.753 1.00 97.12 143 GLN A N 1
ATOM 1149 C CA . GLN A 1 143 ? -7.814 7.416 6.019 1.00 97.12 143 GLN A CA 1
ATOM 1150 C C . GLN A 1 143 ? -9.308 7.748 6.090 1.00 97.12 143 GLN A C 1
ATOM 1152 O O . GLN A 1 143 ? -9.927 7.506 7.123 1.00 97.12 143 GLN A O 1
ATOM 1157 N N . ARG A 1 144 ? -9.878 8.284 5.003 1.00 96.56 144 ARG A N 1
ATOM 1158 C CA . ARG A 1 144 ? -11.313 8.594 4.907 1.00 96.56 144 ARG A CA 1
ATOM 1159 C C . ARG A 1 144 ? -12.154 7.333 4.763 1.00 96.56 144 ARG A C 1
ATOM 1161 O O . ARG A 1 144 ? -13.194 7.211 5.400 1.00 96.56 144 ARG A O 1
ATOM 1168 N N . HIS A 1 145 ? -11.705 6.387 3.941 1.00 96.25 145 HIS A N 1
ATOM 1169 C CA . HIS A 1 145 ? -12.463 5.175 3.661 1.00 96.25 145 HIS A CA 1
ATOM 1170 C C . HIS A 1 145 ? -12.585 4.284 4.900 1.00 96.25 145 HIS A C 1
ATOM 1172 O O . HIS A 1 145 ? -13.641 3.713 5.138 1.00 96.25 145 HIS A O 1
ATOM 1178 N N . ARG A 1 146 ? -11.550 4.185 5.740 1.00 95.44 146 ARG A N 1
ATOM 1179 C CA . ARG A 1 146 ? -11.599 3.336 6.942 1.00 95.44 146 ARG A CA 1
ATOM 1180 C C . ARG A 1 146 ? -12.515 3.850 8.059 1.00 95.44 146 ARG A C 1
ATOM 1182 O O . ARG A 1 146 ? -12.790 3.090 8.980 1.00 95.44 146 ARG A O 1
ATOM 1189 N N . THR A 1 147 ? -12.947 5.112 8.031 1.00 94.75 147 THR A N 1
ATOM 1190 C CA . THR A 1 147 ? -13.817 5.672 9.076 1.00 94.75 147 THR A CA 1
ATOM 1191 C C . THR A 1 147 ? -15.155 4.929 9.116 1.00 94.75 147 THR A C 1
ATOM 1193 O O . THR A 1 147 ? -15.786 4.714 8.082 1.00 94.75 147 THR A O 1
ATOM 1196 N N . GLY A 1 148 ? -15.576 4.530 10.316 1.00 93.25 148 GLY A N 1
ATOM 1197 C CA . GLY A 1 148 ? -16.764 3.716 10.565 1.00 93.25 148 GLY A CA 1
ATOM 1198 C C . GLY A 1 148 ? -16.634 2.246 10.147 1.00 93.25 148 GLY A C 1
ATOM 1199 O O . GLY A 1 148 ? -17.653 1.565 10.083 1.00 93.25 148 GLY A O 1
ATOM 1200 N N . ARG A 1 149 ? -15.430 1.750 9.820 1.00 93.75 149 ARG A N 1
ATOM 1201 C CA . ARG A 1 149 ? -15.210 0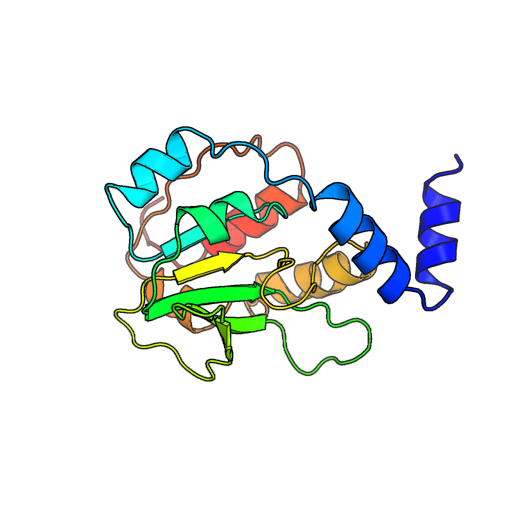.377 9.326 1.00 93.75 149 ARG A CA 1
ATOM 1202 C C . ARG A 1 149 ? -14.275 -0.414 10.237 1.00 93.75 149 ARG A C 1
ATOM 1204 O O . ARG A 1 149 ? -13.436 0.151 10.932 1.00 93.75 149 ARG A O 1
ATOM 1211 N N . HIS A 1 150 ? -14.410 -1.735 10.187 1.00 93.69 150 HIS A N 1
ATOM 1212 C CA . HIS A 1 150 ? -13.571 -2.687 10.913 1.00 93.69 150 HIS A CA 1
ATOM 1213 C C . HIS A 1 150 ? -12.621 -3.415 9.957 1.00 93.69 150 HIS A C 1
ATOM 1215 O O . HIS A 1 150 ? -12.889 -3.511 8.760 1.00 93.69 150 HIS A O 1
ATOM 1221 N N . PHE A 1 151 ? -11.513 -3.929 10.494 1.00 94.56 151 PHE A N 1
ATOM 1222 C CA . PHE A 1 151 ? -10.519 -4.690 9.739 1.00 94.56 151 PHE A CA 1
ATOM 1223 C C . PHE A 1 151 ? -10.496 -6.142 10.203 1.00 94.56 151 PHE A C 1
ATOM 1225 O O . PHE A 1 151 ? -10.472 -6.416 11.400 1.00 94.56 151 PHE A O 1
ATOM 1232 N N . LEU A 1 152 ? -10.436 -7.055 9.237 1.00 94.62 152 LEU A N 1
ATOM 1233 C CA . LEU A 1 152 ? -10.060 -8.445 9.451 1.00 94.62 152 LEU A CA 1
ATOM 1234 C C . LEU A 1 152 ? -8.584 -8.602 9.080 1.00 94.62 152 LEU A C 1
ATOM 1236 O O . LEU A 1 152 ? -8.187 -8.259 7.967 1.00 94.62 152 LEU A O 1
ATOM 1240 N N . PHE A 1 153 ? -7.780 -9.133 9.997 1.00 94.00 153 PHE A N 1
ATOM 1241 C CA . PHE A 1 153 ? -6.387 -9.482 9.729 1.00 94.00 153 PHE A CA 1
ATOM 1242 C C . PHE A 1 153 ? -6.274 -10.976 9.432 1.00 94.00 153 PHE A C 1
ATOM 1244 O O . PHE A 1 153 ? -6.780 -11.799 10.191 1.00 94.00 153 PHE A O 1
ATOM 1251 N N . ALA A 1 154 ? -5.585 -11.324 8.348 1.00 93.00 154 ALA A N 1
ATOM 1252 C CA . ALA A 1 154 ? -5.353 -12.705 7.942 1.00 93.00 154 ALA A CA 1
ATOM 1253 C C . ALA A 1 154 ? -3.916 -12.869 7.435 1.00 93.00 154 ALA A C 1
ATOM 1255 O O . ALA A 1 154 ? -3.380 -11.974 6.786 1.00 93.00 154 ALA A O 1
ATOM 1256 N N . GLY A 1 155 ? -3.287 -14.005 7.748 1.00 88.56 155 GLY A N 1
ATOM 1257 C CA . GLY A 1 155 ? -1.929 -14.323 7.286 1.00 88.56 155 GLY A CA 1
ATOM 1258 C C . GLY A 1 155 ? -0.799 -13.505 7.929 1.00 88.56 155 GLY A C 1
ATOM 1259 O O . GLY A 1 155 ? 0.328 -13.565 7.451 1.00 88.56 155 GLY A O 1
ATOM 1260 N N . LEU A 1 156 ? -1.070 -12.757 9.005 1.00 87.12 156 LEU A N 1
ATOM 1261 C CA . LEU A 1 156 ? -0.071 -11.965 9.730 1.00 87.12 156 LEU A CA 1
ATOM 1262 C C . LEU A 1 156 ? 0.263 -12.631 11.070 1.00 87.12 156 LEU A C 1
ATOM 1264 O O . LEU A 1 156 ? -0.622 -12.824 11.901 1.00 87.12 156 LEU A O 1
ATOM 1268 N N . SER A 1 157 ? 1.542 -12.944 11.297 1.00 86.62 157 SER A N 1
ATOM 1269 C CA . SER A 1 157 ? 2.041 -13.497 12.569 1.00 86.62 157 SER A CA 1
ATOM 1270 C C . SER A 1 157 ? 2.145 -12.450 13.682 1.00 86.62 157 SER A C 1
ATOM 1272 O O . SER A 1 157 ? 2.168 -12.802 14.857 1.00 86.62 157 SER A O 1
ATOM 1274 N N . PHE A 1 158 ? 2.236 -11.162 13.321 1.00 89.06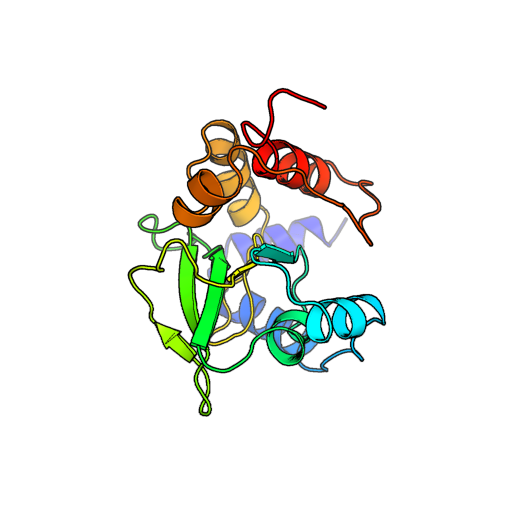 158 PHE A N 1
ATOM 1275 C CA . PHE A 1 158 ? 2.499 -10.049 14.241 1.00 89.06 158 PHE A CA 1
ATOM 1276 C C . PHE A 1 158 ? 3.745 -10.246 15.123 1.00 89.06 158 PHE A C 1
ATOM 1278 O O . PHE A 1 158 ? 3.810 -9.697 16.223 1.00 89.06 158 PHE A O 1
ATOM 1285 N N . ASP A 1 159 ? 4.743 -10.993 14.648 1.00 87.12 159 ASP A N 1
ATOM 1286 C CA . ASP A 1 159 ? 5.970 -11.312 15.391 1.00 87.12 159 ASP A CA 1
ATOM 1287 C C . ASP A 1 159 ? 6.897 -10.102 15.583 1.00 87.12 159 ASP A C 1
ATOM 1289 O O . ASP A 1 159 ? 7.492 -9.923 16.649 1.00 87.12 159 ASP A O 1
ATOM 1293 N N . ASN A 1 160 ? 6.947 -9.201 14.607 1.00 87.50 160 ASN A N 1
ATOM 1294 C CA . ASN A 1 160 ? 7.815 -8.034 14.623 1.00 87.50 160 ASN A CA 1
ATOM 1295 C C . ASN A 1 160 ? 7.062 -6.726 14.914 1.00 87.50 160 ASN A C 1
ATOM 1297 O O . ASN A 1 160 ? 5.856 -6.577 14.685 1.00 87.50 160 ASN A O 1
ATOM 1301 N N . GLN A 1 161 ? 7.801 -5.755 15.457 1.00 88.25 161 GLN A N 1
ATOM 1302 C CA . GLN A 1 161 ? 7.254 -4.456 15.847 1.00 88.25 161 GLN A CA 1
ATOM 1303 C C . GLN A 1 161 ? 6.725 -3.672 14.645 1.00 88.25 161 GLN A C 1
ATOM 1305 O O . GLN A 1 161 ? 5.691 -3.025 14.773 1.00 88.25 161 GLN A O 1
ATOM 1310 N N . THR A 1 162 ? 7.377 -3.766 13.487 1.00 88.94 162 THR A N 1
ATOM 1311 C CA . THR A 1 162 ? 6.998 -3.039 12.272 1.00 88.94 162 THR A CA 1
ATOM 1312 C C . THR A 1 162 ? 5.583 -3.400 11.829 1.00 88.94 162 THR A C 1
ATOM 1314 O O . THR A 1 162 ? 4.728 -2.519 11.759 1.00 88.94 162 THR A O 1
ATOM 1317 N N . VAL A 1 163 ? 5.284 -4.688 11.634 1.00 88.94 163 VAL A N 1
ATOM 1318 C CA . VAL A 1 163 ? 3.944 -5.168 11.248 1.00 88.94 163 VAL A CA 1
ATOM 1319 C C . VAL A 1 163 ? 2.897 -4.732 12.274 1.00 88.94 163 VAL A C 1
ATOM 1321 O O . VAL A 1 163 ? 1.832 -4.237 11.901 1.00 88.94 163 VAL A O 1
ATOM 1324 N N . ARG A 1 164 ? 3.202 -4.847 13.576 1.00 93.56 164 ARG A N 1
ATOM 1325 C CA . ARG A 1 164 ? 2.294 -4.396 14.644 1.00 93.56 164 ARG A CA 1
ATOM 1326 C C . ARG A 1 164 ? 2.042 -2.891 14.589 1.00 93.56 164 ARG A C 1
ATOM 1328 O O . ARG A 1 164 ? 0.902 -2.472 14.772 1.00 93.56 164 ARG A O 1
ATOM 1335 N N . THR A 1 165 ? 3.069 -2.080 14.341 1.00 94.44 165 THR A N 1
ATOM 1336 C CA . THR A 1 165 ? 2.928 -0.626 14.207 1.00 94.44 165 THR A CA 1
ATOM 1337 C C . THR A 1 165 ? 2.071 -0.287 12.996 1.00 94.44 165 THR A C 1
ATOM 1339 O O . THR A 1 165 ? 1.076 0.413 13.156 1.00 94.44 165 THR A O 1
ATOM 1342 N N . PHE A 1 166 ? 2.366 -0.834 11.816 1.00 94.75 166 PHE A N 1
ATOM 1343 C CA . PHE A 1 166 ? 1.550 -0.594 10.624 1.00 94.75 166 PHE A CA 1
ATOM 1344 C C . PHE A 1 166 ? 0.090 -0.985 10.844 1.00 94.75 166 PHE A C 1
ATOM 1346 O O . PHE A 1 166 ? -0.794 -0.169 10.603 1.00 94.75 166 PHE A O 1
ATOM 1353 N N . ALA A 1 167 ? -0.176 -2.182 11.369 1.00 94.44 167 ALA A N 1
ATOM 1354 C CA . ALA A 1 167 ? -1.536 -2.627 11.646 1.00 94.44 167 ALA A CA 1
ATOM 1355 C C . ALA A 1 167 ? -2.270 -1.678 12.603 1.00 94.44 167 ALA A C 1
ATOM 1357 O O . ALA A 1 167 ? -3.359 -1.208 12.273 1.00 94.44 167 ALA A O 1
ATOM 1358 N N . LYS A 1 168 ? -1.645 -1.319 13.735 1.00 95.19 168 LYS A N 1
ATOM 1359 C CA . LYS A 1 168 ? -2.206 -0.363 14.703 1.00 95.19 168 LYS A CA 1
ATOM 1360 C C . LYS A 1 168 ? -2.510 0.986 14.061 1.00 95.19 168 LYS A C 1
ATOM 1362 O O . LYS A 1 168 ? -3.592 1.526 14.267 1.00 95.19 168 LYS A O 1
ATOM 1367 N N . GLN A 1 169 ? -1.585 1.534 13.277 1.00 96.12 169 GLN A N 1
ATOM 1368 C CA . GLN A 1 169 ? -1.766 2.855 12.676 1.00 96.12 169 GLN A CA 1
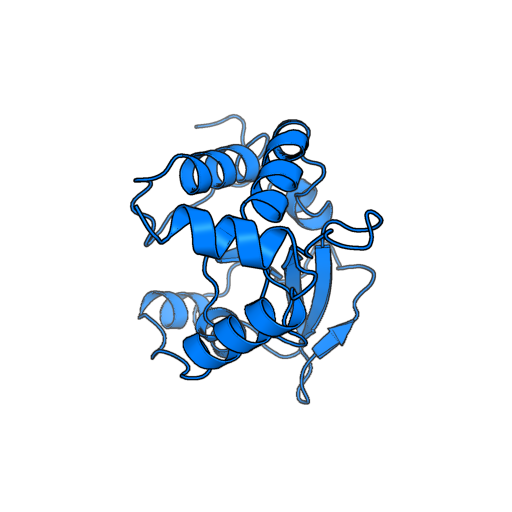ATOM 1369 C C . GLN A 1 169 ? -2.770 2.840 11.520 1.00 96.12 169 GLN A C 1
ATOM 1371 O O . GLN A 1 169 ? -3.487 3.819 11.333 1.00 96.12 169 GLN A O 1
ATOM 1376 N N . ILE A 1 170 ? -2.885 1.734 10.781 1.00 95.06 170 ILE A N 1
ATOM 1377 C CA . ILE A 1 170 ? -3.882 1.570 9.717 1.00 95.06 170 ILE A CA 1
ATOM 1378 C C . ILE A 1 170 ? -5.295 1.498 10.296 1.00 95.06 170 ILE A C 1
ATOM 1380 O O . ILE A 1 170 ? -6.194 2.111 9.724 1.00 95.06 170 ILE A O 1
ATOM 1384 N N . ILE A 1 171 ? -5.500 0.851 11.445 1.00 95.00 171 ILE A N 1
ATOM 1385 C CA . ILE A 1 171 ? -6.823 0.796 12.092 1.00 95.00 171 ILE A CA 1
ATOM 1386 C C . ILE A 1 171 ? -7.100 1.988 13.014 1.00 95.00 171 ILE A C 1
ATOM 1388 O O . ILE A 1 171 ? -8.239 2.193 13.435 1.00 95.00 171 ILE A O 1
ATOM 1392 N N . LYS A 1 172 ? -6.092 2.800 13.341 1.00 93.75 172 LYS A N 1
ATOM 1393 C CA . LYS A 1 172 ? -6.263 3.994 14.175 1.00 93.75 172 LYS A CA 1
ATOM 1394 C C . LYS A 1 172 ? -7.310 4.917 13.547 1.00 93.75 172 LYS A C 1
ATOM 1396 O O . LYS A 1 172 ? -7.218 5.258 12.370 1.00 93.75 172 LYS A O 1
ATOM 1401 N N . ARG A 1 173 ? -8.300 5.339 14.345 1.00 92.06 173 ARG A N 1
ATOM 1402 C CA . ARG A 1 173 ? -9.446 6.169 13.908 1.00 92.06 173 ARG A CA 1
ATOM 1403 C C . ARG A 1 173 ? -10.369 5.489 12.874 1.00 92.06 173 ARG A C 1
ATOM 1405 O O . ARG A 1 173 ? -11.068 6.187 12.143 1.00 92.06 173 ARG A O 1
ATOM 1412 N N . SER A 1 174 ? -10.370 4.154 12.788 1.00 90.94 174 SER A N 1
ATOM 1413 C CA . SER A 1 174 ? -11.305 3.412 11.924 1.00 90.94 174 SER A CA 1
ATOM 1414 C C . SER A 1 174 ? -12.676 3.220 12.577 1.00 90.94 174 SER A C 1
ATOM 1416 O O . SER A 1 174 ? -13.682 3.573 11.976 1.00 90.94 174 SER A O 1
ATOM 1418 N N . SER A 1 175 ? -12.732 2.768 13.829 1.00 85.75 175 SER A N 1
ATOM 1419 C CA . SER A 1 175 ? -13.972 2.593 14.592 1.00 85.75 175 SER A CA 1
ATOM 1420 C C . SER A 1 175 ? -13.783 3.005 16.052 1.00 85.75 175 SER A C 1
ATOM 1422 O O . SER A 1 175 ? -12.659 3.037 16.556 1.00 85.75 175 SER A O 1
ATOM 1424 N N . THR A 1 176 ? -14.888 3.342 16.717 1.00 74.69 176 THR A N 1
ATOM 1425 C CA . THR A 1 176 ? -14.957 3.583 18.168 1.00 74.69 176 THR A CA 1
ATOM 1426 C C . THR A 1 176 ? -15.105 2.290 18.971 1.00 74.69 176 THR A C 1
ATOM 1428 O O . THR A 1 176 ? -15.020 2.329 20.193 1.00 74.69 176 THR A O 1
ATOM 1431 N N . TRP A 1 177 ? -15.344 1.161 18.297 1.00 63.06 177 TRP A N 1
ATOM 1432 C CA . TRP A 1 177 ? -15.468 -0.168 18.892 1.00 63.06 177 TRP A CA 1
ATOM 1433 C C . TRP A 1 177 ? -14.232 -0.999 18.523 1.00 63.06 177 TRP A C 1
ATOM 1435 O O . TRP A 1 177 ? -13.852 -1.044 17.347 1.00 63.06 177 TRP A O 1
ATOM 1445 N N . HIS A 1 178 ? -13.595 -1.610 19.523 1.00 51.88 178 HIS A N 1
ATOM 1446 C CA . HIS A 1 178 ? -12.379 -2.419 19.388 1.00 51.88 178 HIS A CA 1
ATOM 1447 C C . HIS A 1 178 ? -12.650 -3.879 19.718 1.00 51.88 178 HIS A C 1
ATOM 1449 O O . HIS A 1 178 ? -13.349 -4.119 20.727 1.00 51.88 178 HIS A O 1
#

Organism: NCBI:txid410659

Secondary structure (DSSP, 8-state):
--SHHHHHHHHHTT-HHHHHHHHHHHH-S-PPPPHHHHHHHHS--SEEE--S--THHHHHH--TT-EEEEE---TT--S-SEEEEEEETTEEEE-S---TT--EEEETTEESSSS-EE--SHHHHHHHHHHGGGTTTS-HHHHHHTTT------S----SHHHHHHHHHHHTTT-S--

Foldseek 3Di:
DPPVVVLVVCVVDPPPVVVLVVLCVVQVPQPDADVVLVVCQVVPDQEDEDADAHCNNVVSRADQQAKEKFAAQCVPHVPDGIWMWGQHPVFTDTDPDDDLSHRYYYHDQGYPGPHRGGQDGPNSLVVCLVCLVVPRNPDPSLVVNLACHDDDDDPDPCPDPSVVSVVCSSNVNNDPPD

Sequence (178 aa):
GRVHEVAQYIESHKHRKTLEKIMEELFRPVASPAPLHDLLAEFPVPLVVDFWYSRSASERLLRPGDFQIRAVSRTGSRDRWFASDRKTDDGYEPAESLPPSARVLYRPLGSMLPKTDVIVSDADFVEILTEIDIQSPIPPWVQRHRTGRHFLFAGLSFDNQTVRTFAKQIIKRSSTWH